Protein AF-A0A1V4Q3W7-F1 (afdb_monomer_lite)

Sequence (63 aa):
MRVYFPATLTMLMELDESGEFRPVGGTGFALTPALRESFLSGDDEELAEVAMREAARASLRLV

Radius of gyration: 13.29 Å; chains: 1; bounding box: 30×20×37 Å

Foldseek 3Di:
DDKAAQDDPVQVVVCVVPVDHDGDVNDIFAQDPVLVVVDPDDDRVRSRVVRNVVSPVVNVVVD

Secondary structure (DSSP, 8-state):
--EE----HHHHHHHHHHS----GGG--EE--HHHHHT-SS--HHHHHHHHHHHHHHHHTT--

Structure (mmCIF, N/CA/C/O backbone):
data_AF-A0A1V4Q3W7-F1
#
_entry.id   AF-A0A1V4Q3W7-F1
#
loop_
_atom_site.group_PDB
_atom_site.id
_atom_site.type_symbol
_atom_site.label_atom_id
_atom_site.label_alt_id
_atom_site.label_comp_id
_atom_site.label_asym_id
_atom_site.label_entity_id
_atom_site.label_seq_id
_atom_site.pdbx_PDB_ins_code
_atom_site.Cartn_x
_atom_site.Cartn_y
_atom_site.Cartn_z
_atom_site.occupancy
_atom_site.B_iso_or_equiv
_atom_site.auth_seq_id
_atom_site.auth_comp_id
_atom_site.auth_asym_id
_atom_site.auth_atom_id
_atom_site.pdbx_PDB_model_num
ATOM 1 N N . MET A 1 1 ? 12.915 -2.454 -0.331 1.00 83.44 1 MET A N 1
ATOM 2 C CA . MET A 1 1 ? 11.678 -2.589 -1.134 1.00 83.44 1 MET A CA 1
ATOM 3 C C . MET A 1 1 ? 10.493 -2.295 -0.228 1.00 83.44 1 MET A C 1
ATOM 5 O O . MET A 1 1 ? 10.437 -2.890 0.840 1.00 83.44 1 MET A O 1
ATOM 9 N N . ARG A 1 2 ? 9.617 -1.353 -0.602 1.00 94.62 2 ARG A N 1
ATOM 10 C CA . ARG A 1 2 ? 8.438 -0.953 0.189 1.00 94.62 2 ARG A CA 1
ATOM 11 C C . ARG A 1 2 ? 7.170 -1.503 -0.445 1.00 94.62 2 ARG A C 1
ATOM 13 O O . ARG A 1 2 ? 7.059 -1.503 -1.670 1.00 94.62 2 ARG A O 1
ATOM 20 N N . VAL A 1 3 ? 6.241 -1.940 0.396 1.00 96.19 3 VAL A N 1
ATOM 21 C CA . VAL A 1 3 ? 4.906 -2.386 -0.003 1.00 96.19 3 VAL A CA 1
ATOM 22 C C . VAL A 1 3 ? 3.897 -1.572 0.793 1.00 96.19 3 VAL A C 1
ATOM 24 O O . VAL A 1 3 ? 4.025 -1.437 2.008 1.00 96.19 3 VAL A O 1
ATOM 27 N N . TYR A 1 4 ? 2.922 -1.014 0.093 1.00 96.69 4 TYR A N 1
ATOM 28 C CA . TYR A 1 4 ? 1.871 -0.174 0.635 1.00 96.69 4 TYR A CA 1
ATOM 29 C C . TYR A 1 4 ? 0.554 -0.938 0.571 1.00 96.69 4 TYR A C 1
ATOM 31 O O . TYR A 1 4 ? 0.161 -1.434 -0.489 1.00 96.69 4 TYR A O 1
ATOM 39 N N . PHE A 1 5 ? -0.129 -1.026 1.707 1.00 96.94 5 PHE A N 1
ATOM 40 C CA . PHE A 1 5 ? -1.419 -1.690 1.812 1.00 96.94 5 PHE A CA 1
ATOM 41 C C . PHE A 1 5 ? -2.537 -0.666 2.019 1.00 96.94 5 PHE A C 1
ATOM 43 O O . PHE A 1 5 ? -2.402 0.204 2.883 1.00 96.94 5 PHE A O 1
ATOM 50 N N . PRO A 1 6 ? -3.644 -0.760 1.264 1.00 97.44 6 PRO A N 1
ATOM 51 C CA . PRO A 1 6 ? -4.838 0.026 1.543 1.00 97.44 6 PRO A CA 1
ATOM 52 C C . PRO A 1 6 ? -5.432 -0.377 2.892 1.00 97.44 6 PRO A C 1
ATOM 54 O O . PRO A 1 6 ? -5.588 -1.569 3.162 1.00 97.44 6 PRO A O 1
ATOM 57 N N . ALA A 1 7 ? -5.790 0.602 3.718 1.00 96.62 7 ALA A N 1
ATOM 58 C CA . ALA A 1 7 ? -6.353 0.365 5.043 1.00 96.62 7 ALA A CA 1
ATOM 59 C C . ALA A 1 7 ? -7.325 1.479 5.449 1.00 96.62 7 ALA A C 1
ATOM 61 O O . ALA A 1 7 ? -7.144 2.643 5.080 1.00 96.62 7 ALA A O 1
ATOM 62 N N . THR A 1 8 ? -8.336 1.118 6.238 1.00 95.94 8 THR A N 1
ATOM 63 C CA . THR A 1 8 ? -9.172 2.056 7.001 1.00 95.94 8 THR A CA 1
ATOM 64 C C . THR A 1 8 ? -8.627 2.206 8.423 1.00 95.94 8 THR A C 1
ATOM 66 O O . THR A 1 8 ? -7.806 1.402 8.864 1.00 95.94 8 THR A O 1
ATOM 69 N N . LEU A 1 9 ? -9.099 3.206 9.177 1.00 95.62 9 LEU A N 1
ATOM 70 C CA . LEU A 1 9 ? -8.694 3.370 10.579 1.00 95.62 9 LEU A CA 1
ATOM 71 C C . LEU A 1 9 ? -9.059 2.142 11.430 1.00 95.62 9 LEU A C 1
ATOM 73 O O . LEU A 1 9 ? -8.248 1.704 12.238 1.00 95.62 9 LEU A O 1
ATOM 77 N N . THR A 1 10 ? -10.231 1.545 11.199 1.00 95.50 10 THR A N 1
ATOM 78 C CA . THR A 1 10 ? -10.668 0.322 11.890 1.00 95.50 10 THR A CA 1
ATOM 79 C C . THR A 1 10 ? -9.708 -0.840 11.648 1.00 95.50 10 THR A C 1
ATOM 81 O O . THR A 1 10 ? -9.303 -1.495 12.599 1.00 95.50 10 THR A O 1
ATOM 84 N N . MET A 1 11 ? -9.258 -1.044 10.404 1.00 95.81 11 MET A N 1
ATOM 85 C CA . MET A 1 11 ? -8.274 -2.092 10.093 1.00 95.81 11 MET A CA 1
ATOM 86 C C . MET A 1 11 ? -6.935 -1.866 10.809 1.00 95.81 11 MET A C 1
ATOM 88 O O . MET A 1 11 ? -6.263 -2.826 11.173 1.00 95.81 11 MET A O 1
ATOM 92 N N . LEU A 1 12 ? -6.524 -0.607 11.002 1.00 96.19 12 LEU A N 1
ATOM 93 C CA . LEU A 1 12 ? -5.300 -0.289 11.743 1.00 96.19 12 LEU A CA 1
ATOM 94 C C . LEU A 1 12 ? -5.448 -0.559 13.244 1.00 96.19 12 LEU A C 1
ATOM 96 O O . LEU A 1 12 ? -4.491 -1.007 13.865 1.00 96.19 12 LEU A O 1
ATOM 100 N N . MET A 1 13 ? -6.632 -0.324 13.814 1.00 97.50 13 MET A N 1
ATOM 101 C CA . MET A 1 13 ? -6.926 -0.682 15.205 1.00 97.50 13 MET A CA 1
ATOM 102 C C . MET A 1 13 ? -6.896 -2.203 15.401 1.00 97.50 13 MET A C 1
ATOM 104 O O . MET A 1 13 ? -6.257 -2.689 16.324 1.00 97.50 13 MET A O 1
ATOM 108 N N . GLU A 1 14 ? -7.503 -2.966 14.488 1.00 96.38 14 GLU A N 1
ATOM 109 C CA . GLU A 1 14 ? -7.454 -4.436 14.522 1.00 96.38 14 GLU A CA 1
ATOM 110 C C . GLU A 1 14 ? -6.023 -4.974 14.379 1.00 96.38 14 GLU A C 1
ATOM 112 O O . GLU A 1 14 ? -5.664 -5.963 15.020 1.00 96.38 14 GLU A O 1
ATOM 117 N N . LEU A 1 15 ? -5.191 -4.328 13.557 1.00 96.88 15 LEU A N 1
ATOM 118 C CA . LEU A 1 15 ? -3.771 -4.660 13.439 1.00 96.88 15 LEU A CA 1
ATOM 119 C C . 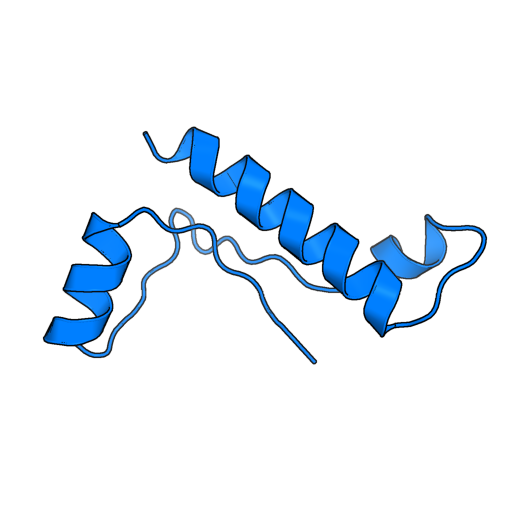LEU A 1 15 ? -3.024 -4.423 14.757 1.00 96.88 15 LEU A C 1
ATOM 121 O O . LEU A 1 15 ? -2.218 -5.263 15.142 1.00 96.88 15 LEU A O 1
ATOM 125 N N . ASP A 1 16 ? -3.276 -3.306 15.438 1.00 97.88 16 ASP A N 1
ATOM 126 C CA . ASP A 1 16 ? -2.651 -3.009 16.733 1.00 97.88 16 ASP A CA 1
ATOM 127 C C . ASP A 1 16 ? -3.025 -4.058 17.795 1.00 97.88 16 ASP A C 1
ATOM 129 O O . ASP A 1 16 ? -2.163 -4.549 18.522 1.00 97.88 16 ASP A O 1
ATOM 133 N N . GLU A 1 17 ? -4.292 -4.479 17.821 1.00 98.00 17 GLU A N 1
ATOM 134 C CA . GLU A 1 17 ? -4.798 -5.462 18.784 1.00 98.00 17 GLU A CA 1
ATOM 135 C C . GLU A 1 17 ? -4.350 -6.902 18.482 1.00 98.00 17 GLU A C 1
ATOM 137 O O . GLU A 1 17 ? -4.003 -7.654 19.395 1.00 98.00 17 GLU A O 1
ATOM 142 N N . SER A 1 18 ? -4.384 -7.313 17.211 1.00 97.44 18 SER A N 1
ATOM 143 C CA . SER A 1 18 ? -4.141 -8.707 16.805 1.00 97.44 18 SER A CA 1
ATOM 144 C C . SER A 1 18 ? -2.712 -8.986 16.341 1.00 97.44 18 SER A C 1
ATOM 146 O O . SER A 1 18 ? -2.293 -10.142 16.306 1.00 97.44 18 SER A O 1
ATOM 148 N N . GLY A 1 19 ? -1.965 -7.952 15.945 1.00 97.19 19 GLY A N 1
ATOM 149 C CA . GLY A 1 19 ? -0.675 -8.082 15.267 1.00 97.19 19 GLY A CA 1
ATOM 150 C C . GLY A 1 19 ? -0.771 -8.607 13.828 1.00 97.19 19 GLY A C 1
ATOM 151 O O . GLY A 1 19 ? 0.258 -8.831 13.189 1.00 97.19 19 GLY A O 1
ATOM 152 N N . GLU A 1 20 ? -1.979 -8.806 13.294 1.00 96.00 20 GLU A N 1
ATOM 153 C CA . GLU A 1 20 ? -2.208 -9.370 11.967 1.00 96.00 20 GLU A CA 1
ATOM 154 C C . GLU A 1 20 ? -2.900 -8.366 11.045 1.00 96.00 20 GLU A C 1
ATOM 156 O O . GLU A 1 20 ? -3.921 -7.775 11.382 1.00 96.00 20 GLU A O 1
ATOM 161 N N . PHE A 1 21 ? -2.383 -8.216 9.825 1.00 95.25 21 PHE A N 1
ATOM 162 C CA . PHE A 1 21 ? -3.012 -7.397 8.793 1.00 95.25 21 PHE A CA 1
ATOM 163 C C . PHE A 1 21 ? -3.462 -8.269 7.623 1.00 95.25 21 PHE A C 1
ATOM 165 O O . PHE A 1 21 ? -2.661 -9.001 7.037 1.00 95.25 21 PHE A O 1
ATOM 172 N N . ARG A 1 22 ? -4.740 -8.170 7.246 1.00 93.56 22 ARG A N 1
ATOM 173 C CA . ARG A 1 22 ? -5.316 -8.879 6.095 1.00 93.56 22 ARG A CA 1
ATOM 174 C C . ARG A 1 22 ? -5.806 -7.864 5.058 1.00 93.56 22 ARG A C 1
ATOM 176 O O . ARG A 1 22 ? -6.874 -7.284 5.242 1.00 93.56 22 ARG A O 1
ATOM 183 N N . PRO A 1 23 ? -5.061 -7.640 3.961 1.00 92.50 23 PRO A N 1
ATOM 184 C CA . PRO A 1 23 ? -5.495 -6.732 2.909 1.00 92.50 23 PRO A CA 1
ATOM 185 C C . PRO A 1 23 ? -6.766 -7.251 2.231 1.00 92.50 23 PRO A C 1
ATOM 187 O O . PRO A 1 23 ? -6.871 -8.442 1.920 1.00 92.50 23 PRO A O 1
ATOM 190 N N . VAL A 1 24 ? -7.704 -6.354 1.923 1.00 91.75 24 VAL A N 1
ATOM 191 C CA . VAL A 1 24 ? -8.916 -6.717 1.175 1.00 91.75 24 VAL A CA 1
ATOM 192 C C . VAL A 1 24 ? -8.524 -7.258 -0.206 1.00 91.75 24 VAL A C 1
ATOM 194 O O . VAL A 1 24 ? -7.776 -6.630 -0.961 1.00 91.75 24 VAL A O 1
ATOM 197 N N . GLY A 1 25 ? -8.979 -8.476 -0.513 1.00 90.12 25 GLY A N 1
ATOM 198 C CA . GLY A 1 25 ? -8.631 -9.187 -1.748 1.00 90.12 25 GLY A CA 1
ATOM 199 C C . GLY A 1 25 ? -7.143 -9.534 -1.898 1.00 90.12 25 GLY A C 1
ATOM 200 O O . GLY A 1 25 ? -6.719 -9.862 -3.000 1.00 90.12 25 GLY A O 1
ATOM 201 N N . GLY A 1 26 ? -6.336 -9.430 -0.833 1.00 91.94 26 GLY A N 1
ATOM 202 C CA . GLY A 1 26 ? -4.889 -9.664 -0.894 1.00 91.94 26 GLY A CA 1
ATOM 203 C C . GLY A 1 26 ? -4.114 -8.610 -1.695 1.00 91.94 26 GLY A C 1
ATOM 204 O O . GLY A 1 26 ? -2.997 -8.874 -2.136 1.00 91.94 26 GLY A O 1
ATOM 205 N N . THR A 1 27 ? -4.694 -7.425 -1.907 1.00 93.50 27 THR A N 1
ATOM 206 C CA . THR A 1 27 ? -4.094 -6.384 -2.755 1.00 93.50 27 THR A CA 1
ATOM 207 C C . THR A 1 27 ? -3.000 -5.612 -2.015 1.00 93.50 27 THR A C 1
ATOM 209 O O . THR A 1 27 ? -3.223 -5.113 -0.913 1.00 93.50 27 THR A O 1
ATOM 212 N N . GLY A 1 28 ? -1.840 -5.446 -2.653 1.00 95.56 28 GLY A N 1
ATOM 213 C CA . GLY A 1 28 ? -0.749 -4.582 -2.196 1.00 95.56 28 GLY A CA 1
ATOM 214 C C . GLY A 1 28 ? -0.117 -3.820 -3.362 1.00 95.56 28 GLY A C 1
ATOM 215 O O . GLY A 1 28 ? -0.185 -4.260 -4.509 1.00 95.56 28 GLY A O 1
ATOM 216 N N . PHE A 1 29 ? 0.493 -2.673 -3.068 1.00 97.44 29 PHE A N 1
ATOM 217 C CA . PHE A 1 29 ? 1.087 -1.772 -4.058 1.00 97.44 29 PHE A CA 1
ATOM 218 C C . PHE A 1 29 ? 2.576 -1.599 -3.778 1.00 97.44 29 PHE A C 1
ATOM 220 O O . PHE A 1 29 ? 2.987 -1.445 -2.632 1.00 97.44 29 PHE A O 1
ATOM 227 N N . ALA A 1 30 ? 3.405 -1.609 -4.814 1.00 97.75 30 ALA A N 1
ATOM 228 C CA . ALA A 1 30 ? 4.847 -1.445 -4.682 1.00 97.75 30 ALA A CA 1
ATOM 229 C C . ALA A 1 30 ? 5.435 -0.851 -5.962 1.00 97.75 30 ALA A C 1
ATOM 231 O O . ALA A 1 30 ? 4.792 -0.851 -7.013 1.00 97.75 30 ALA A O 1
ATOM 232 N N . LEU A 1 31 ? 6.684 -0.391 -5.881 1.00 97.19 31 LEU A N 1
ATOM 233 C CA . LEU A 1 31 ? 7.443 0.002 -7.061 1.00 97.19 31 LEU A CA 1
ATOM 234 C C . LEU A 1 31 ? 7.853 -1.238 -7.871 1.00 97.19 31 LEU A C 1
ATOM 236 O O . LEU A 1 31 ? 8.830 -1.919 -7.548 1.00 97.19 31 LEU A O 1
ATOM 240 N N . THR A 1 32 ? 7.096 -1.535 -8.927 1.00 95.56 32 THR A N 1
ATOM 241 C CA . THR A 1 32 ? 7.363 -2.655 -9.841 1.00 95.56 32 THR A CA 1
ATOM 242 C C . THR A 1 32 ? 8.274 -2.228 -11.000 1.00 95.56 32 THR A C 1
ATOM 2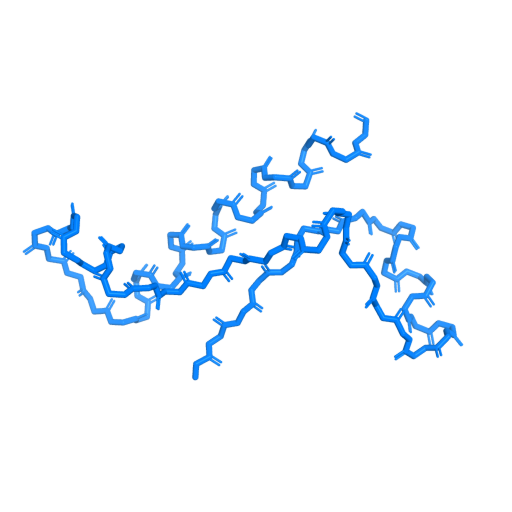44 O O . THR A 1 32 ? 8.375 -1.035 -11.294 1.00 95.56 32 THR A O 1
ATOM 247 N N . PRO A 1 33 ? 8.932 -3.171 -11.702 1.00 9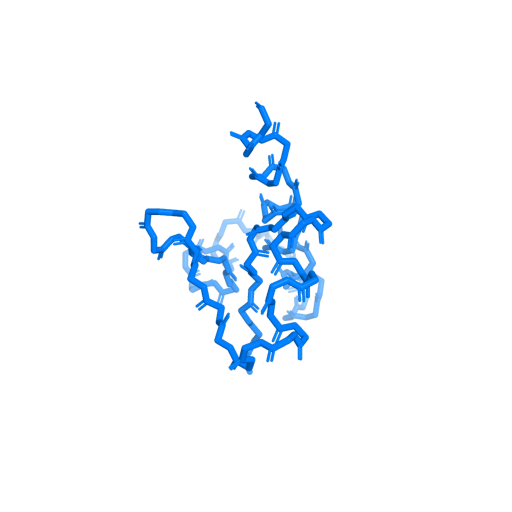5.12 33 PRO A N 1
ATOM 248 C CA . PRO A 1 33 ? 9.639 -2.861 -12.947 1.00 95.12 33 PRO A CA 1
ATOM 249 C C . PRO A 1 33 ? 8.734 -2.188 -13.989 1.00 95.12 33 PRO A C 1
ATOM 251 O O . PRO A 1 33 ? 9.095 -1.148 -14.524 1.00 95.12 33 PRO A O 1
ATOM 254 N N . ALA A 1 34 ? 7.512 -2.700 -14.172 1.00 95.12 34 ALA A N 1
ATOM 255 C CA . ALA A 1 34 ? 6.537 -2.119 -15.096 1.00 95.12 34 ALA A CA 1
ATOM 256 C C . ALA A 1 34 ? 6.154 -0.675 -14.723 1.00 95.12 34 ALA A C 1
ATOM 258 O O . ALA A 1 34 ? 5.963 0.163 -15.600 1.00 95.12 34 ALA A O 1
ATOM 259 N N . LEU A 1 35 ? 6.071 -0.363 -13.422 1.00 94.00 35 LEU A N 1
ATOM 260 C CA . LEU A 1 35 ? 5.843 1.007 -12.971 1.00 94.00 35 LEU A CA 1
ATOM 261 C C . LEU A 1 35 ? 7.048 1.896 -13.297 1.00 94.00 35 LEU A C 1
ATOM 263 O O . LEU A 1 35 ? 6.842 2.980 -13.826 1.00 94.00 35 LEU A O 1
ATOM 267 N N . ARG A 1 36 ?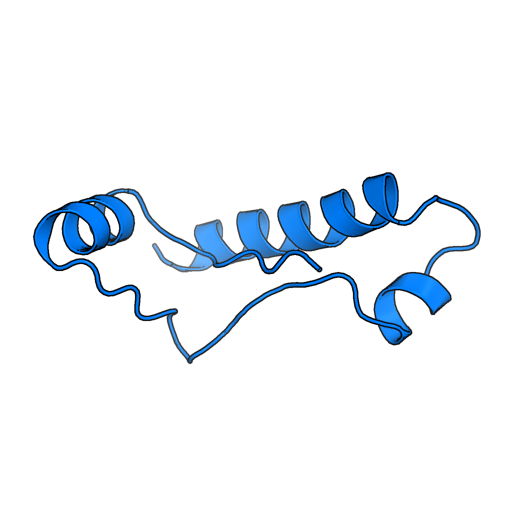 8.288 1.438 -13.063 1.00 94.25 36 ARG A N 1
ATOM 268 C CA . ARG A 1 36 ? 9.498 2.205 -13.425 1.00 94.25 36 ARG A CA 1
ATOM 269 C C . ARG A 1 36 ? 9.547 2.537 -14.914 1.00 94.25 36 ARG A C 1
ATOM 271 O O . ARG A 1 36 ? 9.792 3.679 -15.274 1.00 94.25 36 ARG A O 1
ATOM 278 N N . GLU A 1 37 ? 9.257 1.559 -15.763 1.00 94.81 37 GLU A N 1
ATOM 279 C CA . GLU A 1 37 ? 9.275 1.709 -17.224 1.00 94.81 37 GLU A CA 1
ATOM 280 C C . GLU A 1 37 ? 8.190 2.661 -17.754 1.00 94.81 37 GLU A C 1
ATOM 282 O O . GLU A 1 37 ? 8.315 3.189 -18.857 1.00 94.81 37 GLU A O 1
ATOM 287 N N . SER A 1 38 ? 7.133 2.915 -16.975 1.00 94.31 38 SER A N 1
ATOM 288 C CA . SER A 1 38 ? 6.054 3.834 -17.359 1.00 94.31 38 SER A CA 1
ATOM 289 C C . SER A 1 38 ? 6.394 5.320 -17.170 1.00 94.31 38 SER A C 1
ATOM 291 O O . SER A 1 38 ? 5.660 6.179 -17.662 1.00 94.31 38 SER A O 1
ATOM 293 N N . PHE A 1 39 ? 7.503 5.637 -16.492 1.00 92.25 39 PHE A N 1
ATOM 294 C CA . PHE A 1 39 ? 7.959 7.004 -16.249 1.00 92.25 39 PHE A CA 1
ATOM 295 C C . PHE A 1 39 ? 9.254 7.287 -17.015 1.00 92.25 39 PHE A C 1
ATOM 297 O O . PHE A 1 39 ? 10.166 6.469 -17.064 1.00 92.25 39 PHE A O 1
ATOM 304 N N . LEU A 1 40 ? 9.347 8.483 -17.606 1.00 91.25 40 LEU A N 1
ATOM 305 C CA . LEU A 1 40 ? 10.530 8.917 -18.364 1.00 91.25 40 LEU A CA 1
ATOM 306 C C . LEU A 1 40 ? 11.712 9.303 -17.462 1.00 91.25 40 LEU A C 1
ATOM 308 O O . LEU A 1 40 ? 12.852 9.361 -17.919 1.00 91.25 40 LEU A O 1
ATOM 312 N N . SER A 1 41 ? 11.430 9.621 -16.202 1.00 91.50 41 SER A N 1
ATOM 313 C CA . SER A 1 41 ? 12.395 10.083 -15.213 1.00 91.50 41 SER A CA 1
ATOM 314 C C . SER A 1 41 ? 11.832 9.901 -13.809 1.00 91.50 41 SER A C 1
ATOM 316 O O . SER A 1 41 ? 10.613 9.880 -13.626 1.00 91.50 41 SER A O 1
ATOM 318 N N . GLY A 1 42 ? 12.727 9.863 -12.833 1.00 92.31 42 GLY A N 1
ATOM 319 C CA . GLY A 1 42 ? 12.409 9.775 -11.416 1.00 92.31 42 GLY A CA 1
ATOM 320 C C . GLY A 1 42 ? 13.261 8.703 -10.756 1.00 92.31 42 GLY A C 1
ATOM 321 O O . GLY A 1 42 ? 13.528 7.665 -11.369 1.00 92.31 42 GLY A O 1
ATOM 322 N N . ASP A 1 43 ? 13.734 8.969 -9.546 1.00 94.38 43 ASP A N 1
ATOM 323 C CA . ASP A 1 43 ? 14.464 7.960 -8.783 1.00 94.38 43 ASP A CA 1
ATOM 324 C C . ASP A 1 43 ? 13.514 6.954 -8.103 1.00 94.38 43 ASP A C 1
ATOM 326 O O . ASP A 1 43 ? 12.284 7.057 -8.154 1.00 94.38 43 ASP A O 1
ATOM 330 N N . ASP A 1 44 ? 14.086 5.926 -7.477 1.00 94.38 44 ASP A N 1
ATOM 331 C CA . ASP A 1 44 ? 13.306 4.892 -6.794 1.00 94.38 44 ASP A CA 1
ATOM 332 C C . ASP A 1 44 ? 12.472 5.447 -5.622 1.00 94.38 44 ASP A C 1
ATOM 334 O O . ASP A 1 44 ? 11.455 4.848 -5.264 1.00 94.38 44 ASP A O 1
ATOM 338 N N . GLU A 1 45 ? 12.877 6.569 -5.023 1.00 94.81 45 GLU A N 1
ATOM 339 C CA . GLU A 1 45 ? 12.149 7.212 -3.930 1.00 94.81 45 GLU A CA 1
ATOM 340 C C . GLU A 1 45 ? 10.882 7.883 -4.458 1.00 94.81 45 GLU A C 1
ATOM 342 O O . GLU A 1 45 ? 9.779 7.609 -3.977 1.00 94.81 45 GLU A O 1
ATOM 347 N N . GLU A 1 46 ? 11.044 8.702 -5.494 1.00 95.62 46 GLU A N 1
ATOM 348 C CA . GLU A 1 46 ? 9.966 9.425 -6.162 1.00 95.62 46 GLU A CA 1
ATOM 349 C C . GLU A 1 46 ? 8.939 8.453 -6.757 1.00 95.62 46 GLU A C 1
ATOM 351 O O . GLU A 1 46 ? 7.726 8.612 -6.582 1.00 95.62 46 GLU A O 1
ATOM 356 N N . LEU A 1 47 ? 9.405 7.383 -7.408 1.00 96.25 47 LEU A N 1
ATOM 357 C CA . LEU A 1 47 ? 8.521 6.378 -7.998 1.00 96.25 47 LEU A CA 1
ATOM 358 C C . LEU A 1 47 ? 7.832 5.497 -6.941 1.00 96.25 47 LEU A C 1
ATOM 360 O O . LEU A 1 47 ? 6.712 5.025 -7.164 1.00 96.25 47 LEU A O 1
ATOM 364 N N . ALA A 1 48 ? 8.438 5.293 -5.767 1.00 96.44 48 ALA A N 1
ATOM 365 C CA . ALA A 1 48 ? 7.761 4.625 -4.656 1.00 96.44 48 ALA A CA 1
ATOM 366 C C . ALA A 1 48 ? 6.595 5.462 -4.102 1.00 96.44 48 ALA A C 1
ATOM 368 O O . ALA A 1 48 ? 5.586 4.892 -3.677 1.00 96.44 48 ALA A O 1
ATOM 369 N N . GLU A 1 49 ? 6.676 6.794 -4.162 1.00 96.19 49 GLU A N 1
ATOM 370 C CA . GLU A 1 49 ? 5.562 7.665 -3.782 1.00 96.19 49 GLU A CA 1
ATOM 371 C C . GLU A 1 49 ? 4.364 7.513 -4.734 1.00 96.19 49 GLU A C 1
ATOM 373 O O . GLU A 1 49 ? 3.212 7.552 -4.299 1.00 96.19 49 GLU A O 1
ATOM 378 N N . VAL A 1 50 ? 4.601 7.248 -6.024 1.00 96.50 50 VAL A N 1
ATOM 379 C CA . VAL A 1 50 ? 3.522 6.924 -6.976 1.00 96.50 50 VAL A CA 1
ATOM 380 C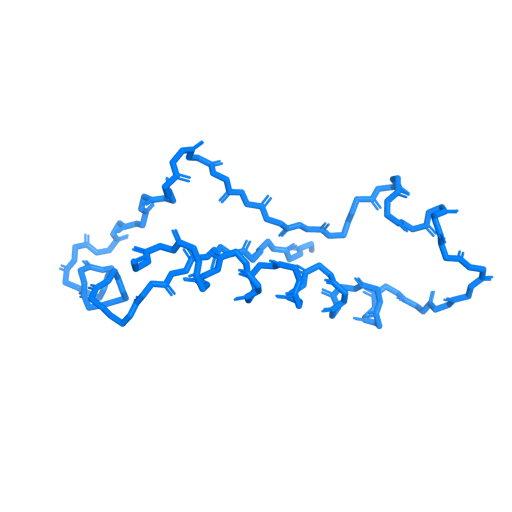 C . VAL A 1 50 ? 2.772 5.664 -6.536 1.00 96.50 50 VAL A C 1
ATOM 382 O O . VAL A 1 50 ? 1.541 5.671 -6.469 1.00 96.50 50 VAL A O 1
ATOM 385 N N . ALA A 1 51 ? 3.493 4.603 -6.159 1.00 97.25 51 ALA A N 1
ATOM 386 C CA . ALA A 1 51 ? 2.876 3.381 -5.640 1.00 97.25 51 ALA A CA 1
ATOM 387 C C . ALA A 1 51 ? 2.091 3.632 -4.337 1.00 97.25 51 ALA A C 1
ATOM 389 O O . ALA A 1 51 ? 0.991 3.100 -4.165 1.00 97.25 51 ALA A O 1
ATOM 390 N N . MET A 1 52 ? 2.613 4.480 -3.443 1.00 97.56 52 MET A N 1
ATOM 391 C CA . MET A 1 52 ? 1.913 4.899 -2.224 1.00 97.56 52 MET A CA 1
ATOM 392 C C . MET A 1 52 ? 0.609 5.643 -2.536 1.00 97.56 52 MET A C 1
ATOM 394 O O . MET A 1 52 ? -0.419 5.372 -1.915 1.00 97.56 52 MET A O 1
ATOM 398 N N . ARG A 1 53 ? 0.623 6.569 -3.502 1.00 97.06 53 ARG A N 1
ATOM 399 C CA . ARG A 1 53 ? -0.570 7.329 -3.908 1.00 97.06 53 ARG A CA 1
ATOM 400 C C . ARG A 1 53 ? -1.652 6.423 -4.491 1.00 97.06 53 ARG A C 1
ATOM 402 O O . ARG A 1 53 ? -2.831 6.630 -4.205 1.00 97.06 53 ARG A O 1
ATOM 409 N N . GLU A 1 54 ? -1.273 5.393 -5.243 1.00 97.06 54 GLU A N 1
ATOM 410 C CA . GLU A 1 54 ? -2.233 4.401 -5.736 1.00 97.06 54 GLU A CA 1
ATOM 411 C C . GLU A 1 54 ? -2.826 3.548 -4.605 1.00 97.06 54 GLU A C 1
ATOM 413 O O . GLU A 1 54 ? -4.044 3.345 -4.575 1.00 97.06 54 GLU A O 1
ATOM 418 N N . ALA A 1 55 ? -2.025 3.159 -3.605 1.00 97.44 55 ALA A N 1
ATOM 419 C CA . ALA A 1 55 ? -2.549 2.524 -2.394 1.00 97.44 55 ALA A CA 1
ATOM 420 C C . ALA A 1 55 ? -3.528 3.440 -1.638 1.00 97.44 55 ALA A C 1
ATOM 422 O O . ALA A 1 55 ? -4.606 2.999 -1.244 1.00 97.44 55 ALA A O 1
ATOM 423 N N . ALA A 1 56 ? -3.202 4.729 -1.496 1.00 96.81 56 ALA A N 1
ATOM 424 C CA . ALA A 1 56 ? -4.076 5.709 -0.853 1.00 96.81 56 ALA A CA 1
ATOM 425 C C . ALA A 1 56 ? -5.410 5.869 -1.602 1.00 96.81 56 ALA A C 1
ATOM 427 O O . ALA A 1 56 ? -6.475 5.916 -0.986 1.00 96.81 56 ALA A O 1
ATOM 428 N N . ARG A 1 57 ? -5.380 5.877 -2.941 1.00 96.56 57 ARG A N 1
ATOM 429 C CA . ARG A 1 57 ? -6.595 5.876 -3.767 1.00 96.56 57 ARG A CA 1
ATOM 430 C C . ARG A 1 57 ? -7.406 4.593 -3.577 1.00 96.56 57 ARG A C 1
ATOM 432 O O . ARG A 1 57 ? -8.634 4.638 -3.606 1.00 96.56 57 ARG A O 1
ATOM 439 N N . ALA A 1 58 ? -6.752 3.445 -3.423 1.00 96.94 58 ALA A N 1
ATOM 440 C CA . ALA A 1 58 ? -7.427 2.184 -3.135 1.00 96.94 58 ALA A CA 1
ATOM 441 C C . ALA A 1 58 ? -8.098 2.182 -1.751 1.00 96.94 58 ALA A C 1
ATOM 443 O O . ALA A 1 58 ? -9.197 1.644 -1.646 1.00 96.94 58 ALA A O 1
ATOM 444 N N . SER A 1 59 ? -7.538 2.866 -0.744 1.00 96.06 59 SER A N 1
ATOM 445 C CA . SER A 1 59 ? -8.186 3.018 0.571 1.00 96.06 59 SER A CA 1
ATOM 446 C C . SER A 1 59 ? -9.558 3.693 0.480 1.00 96.06 59 SER A C 1
ATOM 448 O O . SER A 1 59 ? -10.467 3.330 1.219 1.00 96.06 59 SER A O 1
ATOM 450 N N . LEU A 1 60 ? -9.749 4.619 -0.469 1.00 94.94 60 LEU A N 1
ATOM 451 C CA . LEU A 1 60 ? -11.040 5.290 -0.694 1.00 94.94 60 LEU A CA 1
ATOM 452 C C . LEU A 1 60 ? -12.151 4.344 -1.176 1.00 94.94 60 LEU A C 1
ATOM 454 O O . LEU A 1 60 ? -13.313 4.727 -1.162 1.00 94.94 60 LEU A O 1
ATOM 458 N N . ARG A 1 61 ? -11.804 3.139 -1.642 1.00 94.75 61 ARG A N 1
ATOM 459 C CA . ARG A 1 61 ? -12.752 2.124 -2.131 1.00 94.75 61 ARG A CA 1
ATOM 460 C C . ARG A 1 61 ? -13.071 1.055 -1.082 1.00 94.75 61 ARG A C 1
ATOM 462 O O . ARG A 1 61 ? -13.780 0.107 -1.395 1.00 94.75 61 ARG A O 1
ATOM 469 N N . LEU A 1 62 ? -12.493 1.167 0.117 1.00 92.56 62 LEU A N 1
ATOM 470 C CA . LEU A 1 62 ? -12.734 0.243 1.230 1.00 92.56 62 LEU A CA 1
ATOM 471 C C . LEU A 1 62 ? -13.967 0.617 2.064 1.00 92.56 62 LEU A C 1
ATOM 473 O O . LEU A 1 62 ? -14.341 -0.146 2.951 1.00 92.5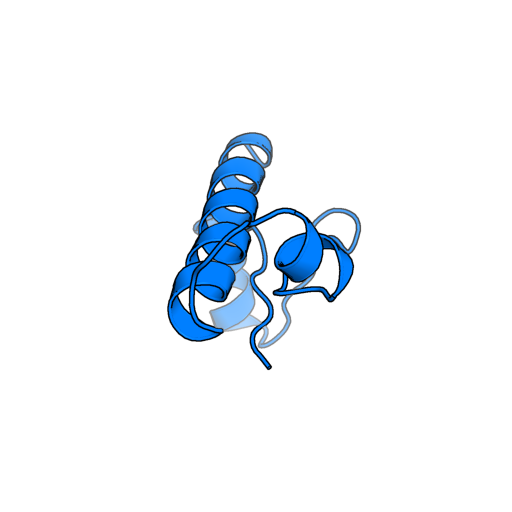6 62 LEU A O 1
ATOM 477 N N . VAL A 1 63 ? -14.542 1.795 1.809 1.00 82.00 63 VAL A N 1
ATOM 478 C CA . VAL A 1 63 ? -15.721 2.340 2.494 1.00 82.00 63 VAL A CA 1
ATOM 479 C C . VAL A 1 63 ? -16.966 2.252 1.628 1.00 82.00 63 VAL A C 1
ATOM 481 O O . VAL A 1 63 ? -16.827 2.331 0.386 1.00 82.00 63 VAL A O 1
#

pLDDT: mean 95.03, std 2.9, range [82.0, 98.0]